Protein AF-A0A920ITR6-F1 (afdb_monomer)

pLDDT: mean 95.61, std 7.09, range [61.84, 98.88]

Nearest PDB structures (foldseek):
  2wnw-assembly1_B  TM=9.287E-01  e=2.812E-11  Salmonella enterica subsp. enterica serovar Typhimurium str. LT2
  6yut-assembly1_AAA  TM=9.428E-01  e=3.411E-10  Homo sapiens
  6q6n-assembly1_B  TM=9.329E-01  e=1.012E-09  Homo sapiens
  2xwe-assembly1_A  TM=9.435E-01  e=1.394E-09  Homo sapiens
  6q1n-assembly1_A  TM=9.165E-01  e=1.689E-09  Homo sapiens

Radius of gyration: 16.53 Å; Cα contacts (8 Å, |Δi|>4): 202; chains: 1; bounding box: 38×33×43 Å

Foldseek 3Di:
DDDDDDDLVRQLCCLQPPDQVVCVVVVNLVDAAEPDQEALPCQLVSLCSNCVDPSNVVRHQAYEYEDPVHQNLVSLLNSCVVPVRHAYAHAEDDDFQADPPPDPVRVVVVVVNVVSNVVRRHDYHDYDDPDDDRPCRGDD

Secondary structure (DSSP, 8-state):
-------HHHHHHHIIIIIHHHHHHTT-TTSPEEEEEEEGGGHHHHHHHHHTSHHHHTTEEEEEEE-TT---HHHHHHHHHH-TTSEEEEEE---SSS--TT-HHHHHHHHHHHHHHHTTTEEEE--S-S---TT-----

Sequence (140 aa):
MDSCLYSAEEERDFVKYFLGPALYNHDLKDKRLIIWDHNRDVMFKRAQTILSDSNAYKYVWGTGFHWYNGDHFDEVKKVHDMFPNKNLIFTEGCQENGPHIGSWDLGERYATSIINDLNRWTRAWLDWNLILDEKVDQIM

Structure (mmCIF, N/CA/C/O backbone):
data_AF-A0A920ITR6-F1
#
_entry.id   AF-A0A920ITR6-F1
#
loop_
_atom_site.group_PDB
_atom_site.id
_atom_site.type_symbol
_atom_site.label_atom_id
_atom_site.label_alt_id
_atom_site.label_comp_id
_atom_site.label_asym_id
_atom_site.label_entity_id
_atom_site.label_seq_id
_atom_site.pdbx_PDB_ins_code
_atom_site.Cartn_x
_atom_site.Cartn_y
_atom_site.Cartn_z
_atom_site.occupancy
_atom_site.B_iso_or_equiv
_atom_site.auth_seq_id
_atom_site.auth_comp_id
_atom_site.auth_asym_id
_atom_site.auth_atom_id
_atom_site.pdbx_PDB_model_num
ATOM 1 N N . MET A 1 1 ? 8.374 18.651 -6.088 1.00 64.06 1 MET A N 1
ATOM 2 C CA . MET A 1 1 ? 7.950 17.301 -5.685 1.00 64.06 1 MET A CA 1
ATOM 3 C C . MET A 1 1 ? 6.844 17.485 -4.673 1.00 64.06 1 MET A C 1
ATOM 5 O O . MET A 1 1 ? 7.068 18.164 -3.675 1.00 64.06 1 MET A O 1
ATOM 9 N N . ASP A 1 2 ? 5.660 16.973 -4.980 1.00 87.62 2 ASP A N 1
ATOM 10 C CA . ASP A 1 2 ? 4.520 17.033 -4.072 1.00 87.62 2 ASP A CA 1
ATOM 11 C C . ASP A 1 2 ? 4.645 15.877 -3.082 1.00 87.62 2 ASP A C 1
ATOM 13 O O . ASP A 1 2 ? 4.732 14.718 -3.474 1.00 87.62 2 ASP A O 1
ATOM 17 N N . SER A 1 3 ? 4.741 16.193 -1.793 1.00 93.75 3 SER A N 1
ATOM 18 C CA . SER A 1 3 ? 4.896 15.197 -0.732 1.00 93.75 3 SER A CA 1
ATOM 19 C C . SER A 1 3 ? 4.313 15.731 0.572 1.00 93.75 3 SER A C 1
ATOM 21 O O . SER A 1 3 ? 4.296 16.945 0.795 1.00 93.75 3 SER A O 1
ATOM 23 N N . CYS A 1 4 ? 3.845 14.835 1.438 1.00 96.62 4 CYS A N 1
ATOM 24 C CA . CYS A 1 4 ? 3.370 15.184 2.772 1.00 96.62 4 CYS A CA 1
ATOM 25 C C . CYS A 1 4 ? 3.830 14.123 3.774 1.00 96.62 4 CYS A C 1
ATOM 27 O O . CYS A 1 4 ? 3.553 12.938 3.600 1.00 96.62 4 CYS A O 1
ATOM 29 N N . LEU A 1 5 ? 4.560 14.543 4.808 1.00 97.25 5 LEU A N 1
ATOM 30 C CA . LEU A 1 5 ? 5.115 13.628 5.798 1.00 97.25 5 LEU A CA 1
ATOM 31 C C . LEU A 1 5 ? 4.092 13.334 6.898 1.00 97.25 5 LEU A C 1
ATOM 33 O O . LEU A 1 5 ? 3.592 14.256 7.535 1.00 97.25 5 LEU A O 1
ATOM 37 N N . TYR A 1 6 ? 3.868 12.046 7.158 1.00 98.25 6 TYR A N 1
ATOM 38 C CA . TYR A 1 6 ? 3.133 11.547 8.319 1.00 98.25 6 TYR A CA 1
ATOM 39 C C . TYR A 1 6 ? 3.973 10.498 9.058 1.00 98.25 6 TYR A C 1
ATOM 41 O O . TYR A 1 6 ? 4.392 9.475 8.493 1.00 98.25 6 TYR A O 1
ATOM 49 N N . SER A 1 7 ? 4.180 10.697 10.358 1.00 98.56 7 SER A N 1
ATOM 50 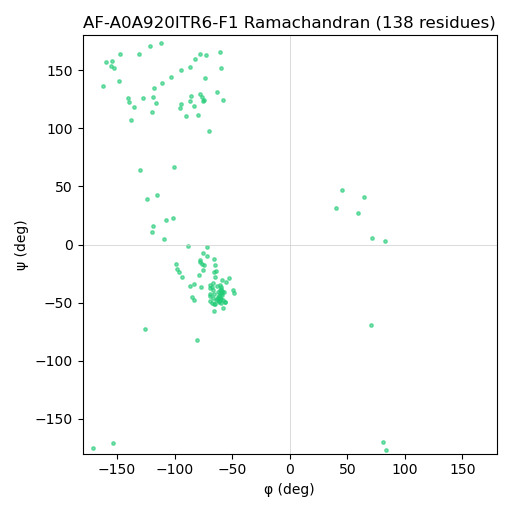C CA . SER A 1 7 ? 4.574 9.611 11.259 1.00 98.56 7 SER A CA 1
ATOM 51 C C . SER A 1 7 ? 3.508 8.508 11.277 1.00 98.56 7 SER A C 1
ATOM 53 O O . SER A 1 7 ? 2.387 8.679 10.791 1.00 98.56 7 SER A O 1
ATOM 55 N N . ALA A 1 8 ? 3.856 7.338 11.814 1.00 98.50 8 ALA A N 1
ATOM 56 C CA . ALA A 1 8 ? 2.919 6.219 11.864 1.00 98.50 8 ALA A CA 1
ATOM 57 C C . ALA A 1 8 ? 1.742 6.520 12.810 1.00 98.50 8 ALA A C 1
ATOM 59 O O . ALA A 1 8 ? 0.609 6.113 12.563 1.00 98.50 8 ALA A O 1
ATOM 60 N N . GLU A 1 9 ? 2.007 7.271 13.878 1.00 98.75 9 GLU A N 1
ATOM 61 C CA . GLU A 1 9 ? 1.023 7.748 14.840 1.00 98.75 9 GLU A CA 1
ATOM 62 C C . GLU A 1 9 ? 0.101 8.805 14.228 1.00 98.75 9 GLU A C 1
ATOM 64 O O . GLU A 1 9 ? -1.109 8.720 14.421 1.00 98.75 9 GLU A O 1
ATOM 69 N N . GLU A 1 10 ? 0.636 9.750 13.449 1.00 98.88 10 GLU A N 1
ATOM 70 C CA . GLU A 1 10 ? -0.180 10.753 12.751 1.00 98.88 10 GLU A CA 1
ATOM 71 C C . GLU A 1 10 ? -1.078 10.113 11.688 1.00 98.88 10 GLU A C 1
ATOM 73 O O . GLU A 1 10 ? -2.255 10.454 11.609 1.00 98.88 10 GLU A O 1
ATOM 78 N N . GLU A 1 11 ? -0.570 9.155 10.905 1.00 98.81 11 GLU A N 1
ATOM 79 C CA . GLU A 1 11 ? -1.381 8.407 9.934 1.00 98.81 11 GLU A CA 1
ATOM 80 C C . GLU A 1 11 ? -2.498 7.619 10.640 1.00 98.81 11 GLU A C 1
ATOM 82 O O . GLU A 1 11 ? -3.668 7.697 10.250 1.00 98.81 11 GLU A O 1
ATOM 87 N N . ARG A 1 12 ? -2.171 6.917 11.736 1.00 98.88 12 ARG A N 1
ATOM 88 C CA . ARG A 1 12 ? -3.156 6.218 12.577 1.00 98.88 12 ARG A CA 1
ATOM 89 C C . ARG A 1 12 ? -4.229 7.176 13.083 1.00 98.88 12 ARG A C 1
ATOM 91 O O . ARG A 1 12 ? -5.417 6.864 12.988 1.00 98.88 12 ARG A O 1
ATOM 98 N N . ASP A 1 13 ? -3.825 8.310 13.646 1.00 98.88 13 ASP A N 1
ATOM 99 C CA . ASP A 1 13 ? -4.733 9.278 14.259 1.00 98.88 13 ASP A CA 1
ATOM 100 C C . ASP A 1 13 ? -5.590 9.980 13.202 1.00 98.88 13 ASP A C 1
ATOM 102 O O . ASP A 1 13 ? -6.784 10.194 13.424 1.00 98.88 13 ASP A O 1
ATOM 106 N N . PHE A 1 14 ? -5.040 10.225 12.012 1.00 98.88 14 PHE A N 1
ATOM 107 C CA . PHE A 1 14 ? -5.797 10.716 10.869 1.00 98.88 14 PHE A CA 1
ATOM 108 C C . PHE A 1 14 ? -6.889 9.729 10.439 1.00 98.88 14 PHE A C 1
ATOM 110 O O . PHE A 1 14 ? -8.058 10.109 10.317 1.00 98.88 14 PHE A O 1
ATOM 117 N N . VAL A 1 15 ? -6.552 8.444 10.289 1.00 98.75 15 VAL A N 1
ATOM 118 C CA . VAL A 1 15 ? -7.527 7.385 9.972 1.00 98.75 15 VAL A CA 1
ATOM 119 C C . VAL A 1 15 ? -8.589 7.270 11.068 1.00 98.75 15 VAL A C 1
ATOM 121 O O . VAL A 1 15 ? -9.782 7.194 10.773 1.00 98.75 15 VAL A O 1
ATOM 124 N N . LYS A 1 16 ? -8.168 7.269 12.333 1.00 98.62 16 LYS A N 1
ATOM 125 C CA . LYS A 1 16 ? -9.021 7.059 13.507 1.00 98.62 16 LYS A CA 1
ATOM 126 C C . LYS A 1 16 ? -10.013 8.192 13.745 1.00 98.62 16 LYS A C 1
ATOM 128 O O . LYS A 1 16 ? -11.191 7.919 13.981 1.00 98.62 16 LYS A O 1
ATOM 133 N N . TYR A 1 17 ? -9.536 9.435 13.749 1.00 98.81 17 TYR A N 1
ATOM 134 C CA . TYR A 1 17 ? -10.316 10.591 14.192 1.00 98.81 17 TYR A CA 1
ATOM 135 C C . TYR A 1 17 ? -10.954 11.371 13.042 1.00 98.81 17 TYR A C 1
ATOM 137 O O . TYR A 1 17 ? -11.935 12.071 13.283 1.00 98.81 17 TYR A O 1
ATOM 145 N N . PHE A 1 18 ? -10.447 11.237 11.812 1.00 98.62 18 PHE A N 1
ATOM 146 C CA . PHE A 1 18 ? -10.866 12.087 10.696 1.00 98.62 18 PHE A CA 1
ATOM 147 C C . PHE A 1 18 ? -11.353 11.280 9.491 1.00 98.62 18 PHE A C 1
ATOM 149 O O . PHE A 1 18 ? -12.558 11.227 9.246 1.00 98.62 18 PHE A O 1
ATOM 156 N N . LEU A 1 19 ? -10.454 10.624 8.750 1.00 98.56 19 LEU A N 1
ATOM 157 C CA . LEU A 1 19 ? -10.793 10.021 7.458 1.00 98.56 19 LEU A CA 1
ATOM 158 C C . LEU A 1 19 ? -11.772 8.847 7.593 1.00 98.56 19 LEU A C 1
ATOM 160 O O . LEU A 1 19 ? -12.766 8.790 6.873 1.00 98.56 19 LEU A O 1
ATOM 164 N N . GLY A 1 20 ? -11.533 7.932 8.534 1.00 98.38 20 GLY A N 1
ATOM 165 C CA . GLY A 1 20 ? -12.415 6.791 8.780 1.00 98.38 20 GLY A CA 1
ATOM 166 C C . GLY A 1 20 ? -13.850 7.207 9.132 1.00 98.38 20 GLY A C 1
ATOM 167 O O . GLY A 1 20 ? -14.782 6.792 8.436 1.00 98.38 20 GLY A O 1
ATOM 168 N N . PRO A 1 21 ? -14.055 8.065 10.153 1.00 98.38 21 PRO A N 1
ATOM 169 C CA . PRO A 1 21 ? -15.367 8.627 10.463 1.00 98.38 21 PRO A CA 1
ATOM 170 C C . PRO A 1 21 ? -15.999 9.390 9.296 1.00 98.38 21 PRO A C 1
ATOM 172 O O . PRO A 1 21 ? -17.192 9.226 9.055 1.00 98.38 21 PRO A O 1
ATOM 175 N N . ALA A 1 22 ? -15.227 10.185 8.547 1.00 98.44 22 ALA A N 1
ATOM 176 C CA . ALA A 1 22 ? -15.745 10.924 7.397 1.00 98.44 22 ALA A CA 1
ATOM 177 C C . ALA A 1 22 ? -16.300 9.979 6.320 1.00 98.44 22 ALA A C 1
ATOM 179 O O . ALA A 1 22 ? -17.435 10.155 5.884 1.00 98.44 22 ALA A O 1
ATOM 180 N N . LEU A 1 23 ? -15.565 8.925 5.950 1.00 98.31 23 LEU A N 1
ATOM 181 C CA . L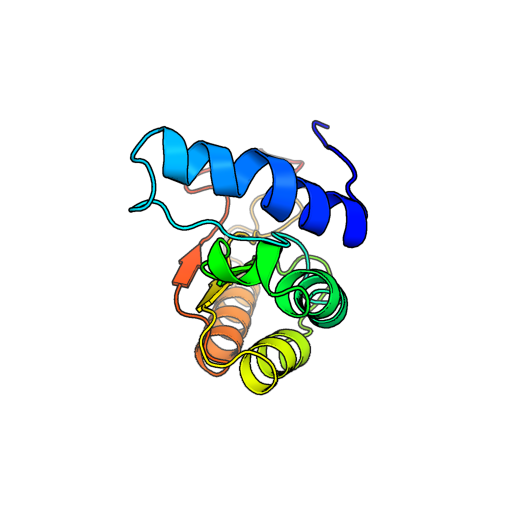EU A 1 23 ? -16.052 7.929 4.988 1.00 98.31 23 LEU A CA 1
ATOM 182 C C . LEU A 1 23 ? -17.349 7.258 5.463 1.00 98.31 23 LEU A C 1
ATOM 184 O O . LEU A 1 23 ? -18.258 7.038 4.666 1.00 98.31 23 LEU A O 1
ATOM 188 N N . TYR A 1 24 ? -17.460 6.958 6.759 1.00 96.38 24 TYR A N 1
ATOM 189 C CA . TYR A 1 24 ? -18.667 6.360 7.333 1.00 96.38 24 TYR A CA 1
ATOM 190 C C . TYR A 1 24 ? -19.858 7.324 7.351 1.00 96.38 24 TYR A C 1
ATOM 192 O O . TYR A 1 24 ? -20.962 6.927 6.988 1.00 96.38 24 TYR A O 1
ATOM 200 N N . ASN A 1 25 ? -19.637 8.576 7.752 1.00 97.81 25 ASN A N 1
ATOM 201 C CA . ASN A 1 25 ? -20.687 9.585 7.904 1.00 97.81 25 ASN A CA 1
ATOM 202 C C . ASN A 1 25 ? -21.201 10.130 6.564 1.00 97.81 25 ASN A C 1
ATOM 204 O O . ASN A 1 25 ? -22.274 10.725 6.526 1.00 97.81 25 ASN A O 1
ATOM 208 N N . HIS A 1 26 ? -20.447 9.933 5.482 1.00 97.88 26 HIS A N 1
ATOM 209 C CA . HIS A 1 26 ? -20.803 10.361 4.129 1.00 97.88 26 HIS A CA 1
ATOM 210 C C . HIS A 1 26 ? -21.193 9.194 3.204 1.00 97.88 26 HIS A C 1
ATOM 212 O O . HIS A 1 26 ? -21.127 9.337 1.988 1.00 97.88 26 HIS A O 1
ATOM 218 N N . ASP A 1 27 ? -21.589 8.041 3.760 1.00 96.94 27 ASP A N 1
ATOM 219 C CA . ASP A 1 27 ? -22.043 6.856 3.009 1.00 96.94 27 ASP A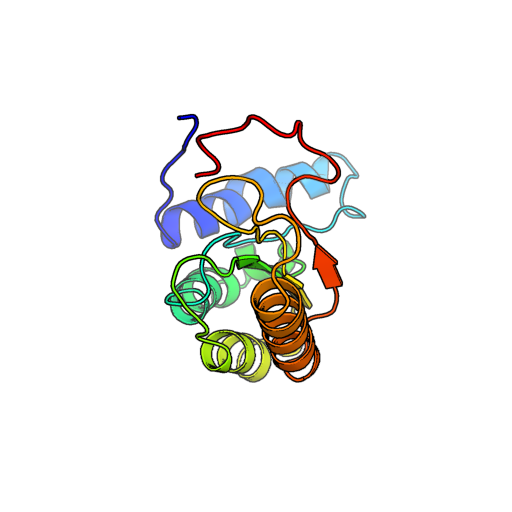 CA 1
ATOM 220 C C . ASP A 1 27 ? -21.012 6.270 2.015 1.00 96.94 27 ASP A C 1
ATOM 222 O O . ASP A 1 27 ? -21.367 5.578 1.064 1.00 96.94 27 ASP A O 1
ATOM 226 N N . LEU A 1 28 ? -19.713 6.462 2.274 1.00 97.94 28 LEU A N 1
ATOM 227 C CA . LEU A 1 28 ? -18.590 5.965 1.457 1.00 97.94 28 LEU A CA 1
ATOM 228 C C . LEU A 1 28 ? -17.927 4.707 2.045 1.00 97.94 28 LEU A C 1
ATOM 230 O O . LEU A 1 28 ? -16.770 4.397 1.759 1.00 97.94 28 LEU A O 1
ATOM 234 N N . LYS A 1 29 ? -18.649 3.957 2.883 1.00 94.25 29 LYS A N 1
ATOM 235 C CA . LYS A 1 29 ? -18.155 2.726 3.534 1.00 94.25 29 LYS A CA 1
ATOM 236 C C . LYS A 1 29 ? -17.865 1.569 2.565 1.00 94.25 29 LYS A C 1
ATOM 238 O O . LYS A 1 29 ? -17.268 0.571 2.965 1.00 94.25 29 LYS A O 1
ATOM 243 N N . ASP A 1 30 ? -18.315 1.669 1.315 1.00 96.81 30 ASP A N 1
ATOM 244 C CA . ASP A 1 30 ? -17.990 0.728 0.240 1.00 96.81 30 ASP A CA 1
ATOM 245 C C . ASP A 1 30 ? -16.561 0.928 -0.293 1.00 96.81 30 ASP A C 1
ATOM 247 O O . ASP A 1 30 ? -15.974 -0.002 -0.856 1.00 96.81 30 ASP A O 1
ATOM 251 N N . LYS A 1 31 ? -15.974 2.115 -0.089 1.00 97.69 31 LYS A N 1
ATOM 252 C CA . LYS A 1 31 ? -14.600 2.420 -0.493 1.00 97.69 31 LYS A CA 1
ATOM 253 C C . LYS A 1 31 ? -13.600 1.724 0.421 1.00 97.69 31 LYS A C 1
ATOM 255 O O . LYS A 1 31 ? -13.803 1.573 1.625 1.00 97.69 31 LYS A O 1
ATOM 260 N N . ARG A 1 32 ? -12.499 1.264 -0.170 1.00 97.88 32 ARG A N 1
ATOM 261 C CA . ARG A 1 32 ? -11.429 0.575 0.553 1.00 97.88 32 ARG A CA 1
ATOM 262 C C . ARG A 1 32 ? -10.346 1.575 0.925 1.00 97.88 32 ARG A C 1
ATOM 264 O O . ARG A 1 32 ? -9.729 2.158 0.045 1.00 97.88 32 ARG A O 1
ATOM 271 N N . LEU A 1 33 ? -10.131 1.754 2.226 1.00 98.50 33 LEU A N 1
ATOM 272 C CA . LEU A 1 33 ? -9.055 2.589 2.748 1.00 98.50 33 LEU A CA 1
ATOM 273 C C . LEU A 1 33 ? -7.775 1.759 2.872 1.00 98.50 33 LEU A C 1
ATOM 275 O O . LEU A 1 33 ? -7.765 0.725 3.546 1.00 98.50 33 LEU A O 1
ATOM 279 N N . ILE A 1 34 ? -6.717 2.219 2.215 1.00 98.62 34 ILE A N 1
ATOM 280 C CA . ILE A 1 34 ? -5.387 1.614 2.228 1.00 98.62 34 ILE A CA 1
ATOM 281 C C . ILE A 1 34 ? -4.446 2.561 2.983 1.00 98.62 34 ILE A C 1
ATOM 283 O O . ILE A 1 34 ? -4.560 3.773 2.836 1.00 98.62 34 ILE A O 1
ATOM 287 N N . ILE A 1 35 ? -3.573 2.001 3.819 1.00 98.75 35 ILE A N 1
ATOM 288 C CA . ILE A 1 35 ? -2.544 2.732 4.582 1.00 98.75 35 ILE A CA 1
ATOM 289 C C . ILE A 1 35 ? -1.140 2.391 4.072 1.00 98.75 35 ILE A C 1
ATOM 291 O O . ILE A 1 35 ? -0.975 1.429 3.314 1.00 98.75 35 ILE A O 1
ATOM 295 N N . TRP A 1 36 ? -0.141 3.097 4.598 1.00 98.50 36 TRP A N 1
ATOM 296 C CA . TRP A 1 36 ? 1.286 3.020 4.295 1.00 98.50 36 TRP A CA 1
ATOM 297 C C . TRP A 1 36 ? 1.662 3.567 2.922 1.00 98.50 36 TRP A C 1
ATOM 299 O O . TRP A 1 36 ? 2.302 4.610 2.867 1.00 98.50 36 TRP A O 1
ATOM 309 N N . ASP A 1 37 ? 1.262 2.866 1.858 1.00 98.38 37 ASP A N 1
ATOM 310 C CA . ASP A 1 37 ? 1.475 3.255 0.457 1.00 98.38 37 ASP A CA 1
ATOM 311 C C . ASP A 1 37 ? 2.906 3.740 0.169 1.00 98.38 37 ASP A C 1
ATOM 313 O O . ASP A 1 37 ? 3.130 4.809 -0.393 1.00 98.38 37 ASP A O 1
ATOM 317 N N . HIS A 1 38 ? 3.888 2.971 0.650 1.00 98.25 38 HIS A N 1
ATOM 318 C CA . HIS A 1 38 ? 5.304 3.268 0.461 1.00 98.25 38 HIS A CA 1
ATOM 319 C C . HIS A 1 38 ? 6.164 1.990 0.507 1.00 98.25 38 HIS A C 1
ATOM 321 O O . HIS A 1 38 ? 5.651 0.871 0.485 1.00 98.25 38 HIS A O 1
ATOM 327 N N . ASN A 1 39 ? 7.490 2.117 0.536 1.00 98.12 39 ASN A N 1
ATOM 328 C CA . ASN A 1 39 ? 8.410 0.993 0.345 1.00 98.12 39 ASN A CA 1
ATOM 329 C C . ASN A 1 39 ? 8.249 -0.143 1.375 1.00 98.12 39 ASN A C 1
ATOM 331 O O . ASN A 1 39 ? 7.828 0.048 2.516 1.00 98.12 39 ASN A O 1
ATOM 335 N N . ARG A 1 40 ? 8.581 -1.371 0.964 1.00 98.06 40 ARG A N 1
ATOM 336 C CA . ARG A 1 40 ? 8.452 -2.572 1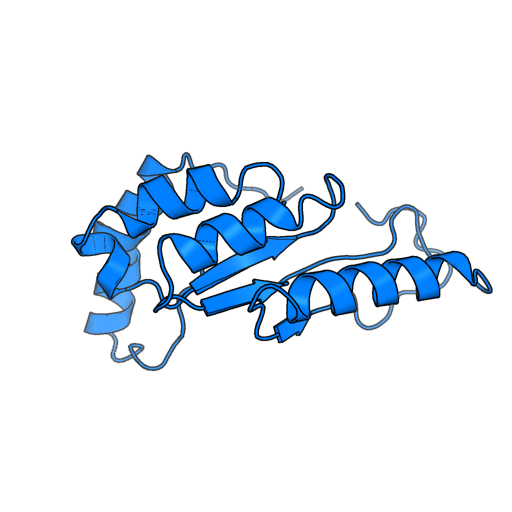.812 1.00 98.06 40 ARG A CA 1
ATOM 337 C C . ARG A 1 40 ? 9.371 -2.576 3.040 1.00 98.06 40 ARG A C 1
ATOM 339 O O . ARG A 1 40 ? 9.020 -3.178 4.047 1.00 98.06 40 ARG A O 1
ATOM 346 N N . ASP A 1 41 ? 10.517 -1.910 2.979 1.00 97.50 41 ASP A N 1
ATOM 347 C CA . ASP A 1 41 ? 11.591 -1.925 3.985 1.00 97.50 41 ASP A CA 1
ATOM 348 C C . ASP A 1 41 ? 11.129 -1.680 5.432 1.00 97.50 41 ASP A C 1
ATOM 350 O O . ASP A 1 41 ? 11.613 -2.337 6.355 1.00 97.50 41 ASP A O 1
ATOM 354 N N . VAL A 1 42 ? 10.169 -0.774 5.641 1.00 97.38 42 VAL A N 1
ATOM 355 C CA . VAL A 1 42 ? 9.610 -0.475 6.973 1.00 97.38 42 VAL A CA 1
ATOM 356 C C . VAL A 1 42 ? 8.105 -0.738 7.079 1.00 97.38 42 VAL A C 1
ATOM 358 O O . VAL A 1 42 ? 7.487 -0.390 8.095 1.00 97.38 42 VAL A O 1
ATOM 361 N N . MET A 1 43 ? 7.504 -1.391 6.076 1.00 98.31 43 MET A N 1
ATOM 362 C CA . MET A 1 43 ? 6.049 -1.561 5.989 1.00 98.31 43 MET A CA 1
ATOM 363 C C . MET A 1 43 ? 5.466 -2.305 7.191 1.00 98.31 43 MET A C 1
ATOM 365 O O . MET A 1 43 ? 4.389 -1.947 7.664 1.00 98.31 43 MET A O 1
ATOM 369 N N . PHE A 1 44 ? 6.176 -3.302 7.733 1.00 98.69 44 PHE A N 1
ATOM 370 C CA . PHE A 1 44 ? 5.685 -4.058 8.883 1.00 98.69 44 PHE A CA 1
ATOM 371 C C . PHE A 1 44 ? 5.536 -3.173 10.115 1.00 98.69 44 PHE A C 1
ATOM 373 O O . PHE A 1 44 ? 4.483 -3.171 10.750 1.00 98.69 44 PHE A O 1
ATOM 380 N N . LYS A 1 45 ? 6.559 -2.367 10.422 1.00 98.56 45 LYS A N 1
ATOM 381 C CA . LYS A 1 45 ? 6.528 -1.439 11.558 1.00 98.56 45 LYS A CA 1
ATOM 382 C C . LYS A 1 45 ? 5.393 -0.423 11.405 1.00 98.56 45 LYS A C 1
ATOM 384 O O . LYS A 1 45 ? 4.685 -0.142 12.367 1.00 98.56 45 LYS A O 1
ATOM 389 N N . ARG A 1 46 ? 5.192 0.095 10.192 1.00 98.56 46 ARG A N 1
ATOM 390 C CA . ARG A 1 46 ? 4.139 1.073 9.875 1.00 98.56 46 ARG A CA 1
ATOM 391 C C . ARG A 1 46 ? 2.747 0.471 10.027 1.00 98.56 46 ARG A C 1
ATOM 393 O O . ARG A 1 46 ? 1.923 1.009 10.765 1.00 98.56 46 ARG A O 1
ATOM 400 N N . ALA A 1 47 ? 2.517 -0.685 9.408 1.00 98.75 47 ALA A N 1
ATOM 401 C CA . ALA A 1 47 ? 1.267 -1.422 9.525 1.00 98.75 47 ALA A CA 1
ATOM 402 C C . ALA A 1 47 ? 0.978 -1.796 10.984 1.00 98.75 47 ALA A C 1
ATOM 404 O O . ALA A 1 47 ? -0.144 -1.607 11.446 1.00 98.75 47 ALA A O 1
ATOM 405 N N . GLN A 1 48 ? 1.984 -2.250 11.737 1.00 98.81 48 GLN A N 1
ATOM 406 C CA . GLN A 1 48 ? 1.841 -2.604 13.147 1.00 98.81 48 GLN A CA 1
ATOM 407 C C . GLN A 1 48 ? 1.340 -1.430 13.996 1.00 98.81 48 GLN A C 1
ATOM 409 O O . GLN A 1 48 ? 0.391 -1.621 14.758 1.00 98.81 48 GLN A O 1
ATOM 414 N N . THR A 1 49 ? 1.911 -0.228 13.860 1.00 98.81 49 THR A N 1
ATOM 415 C CA . THR A 1 49 ? 1.474 0.950 14.633 1.00 98.81 49 THR A CA 1
ATOM 416 C C . THR A 1 49 ? 0.002 1.289 14.393 1.00 98.81 49 THR A C 1
ATOM 418 O O . THR A 1 49 ? -0.723 1.610 15.337 1.00 98.81 49 THR A O 1
ATOM 421 N N . ILE A 1 50 ? -0.459 1.202 13.144 1.00 98.81 50 ILE A N 1
ATOM 422 C CA . ILE A 1 50 ? -1.813 1.621 12.764 1.00 98.81 50 ILE A CA 1
ATOM 423 C C . ILE A 1 50 ? -2.833 0.513 13.051 1.00 98.81 50 ILE A C 1
ATOM 425 O O . ILE A 1 50 ? -3.875 0.761 13.658 1.00 98.81 50 ILE A O 1
ATOM 429 N N . LEU A 1 51 ? -2.535 -0.723 12.648 1.00 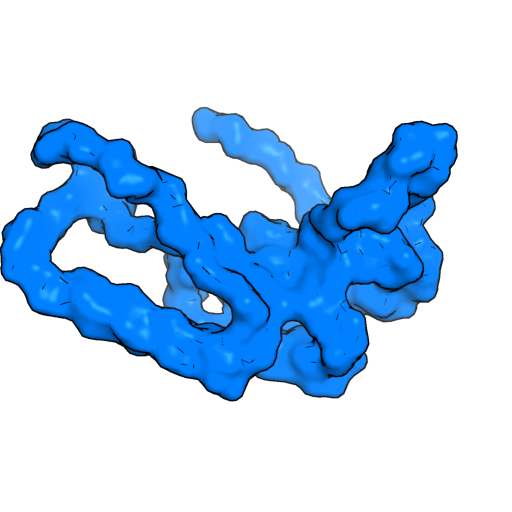98.81 51 LEU A N 1
ATOM 430 C CA . LEU A 1 51 ? -3.451 -1.862 12.748 1.00 98.81 51 LEU A CA 1
ATOM 431 C C . LEU A 1 51 ? -3.571 -2.417 14.174 1.00 98.81 51 LEU A C 1
ATOM 433 O O . LEU A 1 51 ? -4.544 -3.109 14.466 1.00 98.81 51 LEU A O 1
ATOM 437 N N . SER A 1 52 ? -2.645 -2.092 15.080 1.00 98.75 52 SER A N 1
ATOM 438 C CA . SER A 1 52 ? -2.779 -2.463 16.497 1.00 98.75 52 SER A CA 1
ATOM 439 C C . SER A 1 52 ? -3.758 -1.567 17.274 1.00 98.75 52 SER A C 1
ATOM 441 O O . SER A 1 52 ? -4.194 -1.954 18.357 1.00 98.75 52 SER A O 1
ATOM 443 N N . ASP A 1 53 ? -4.161 -0.399 16.749 1.00 98.75 53 ASP A N 1
ATOM 444 C CA . ASP A 1 53 ? -5.237 0.411 17.343 1.00 98.75 53 ASP A CA 1
ATOM 445 C C . ASP A 1 53 ? -6.589 0.014 16.743 1.00 98.75 53 ASP A C 1
ATOM 447 O O . ASP A 1 53 ? -6.901 0.325 15.593 1.00 98.75 53 ASP A O 1
ATOM 451 N N . SER A 1 54 ? -7.434 -0.625 17.555 1.00 98.38 54 SER A N 1
ATOM 452 C CA . SER A 1 54 ? -8.781 -1.064 17.156 1.00 98.38 54 SER A CA 1
ATOM 453 C C . SER A 1 54 ? -9.660 0.039 16.537 1.00 98.38 54 SER A C 1
ATOM 455 O O . SER A 1 54 ? -10.512 -0.250 15.690 1.00 98.38 54 SER A O 1
ATOM 457 N N . ASN A 1 55 ? -9.451 1.308 16.904 1.00 98.44 55 ASN 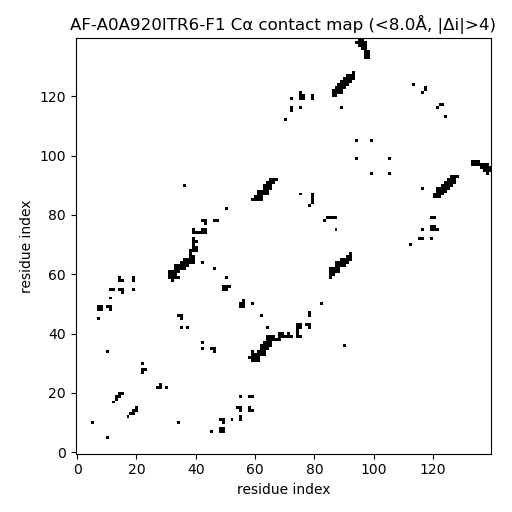A N 1
ATOM 458 C CA . ASN A 1 55 ? -10.224 2.434 16.386 1.00 98.44 55 ASN A CA 1
ATOM 459 C C . ASN A 1 55 ? -9.780 2.879 14.991 1.00 98.44 55 ASN A C 1
ATOM 461 O O . ASN A 1 55 ? -10.607 3.424 14.265 1.00 98.44 55 ASN A O 1
ATOM 465 N N . ALA A 1 56 ? -8.522 2.639 14.615 1.00 98.75 56 ALA A N 1
ATOM 466 C CA . ALA A 1 56 ? -8.057 2.790 13.239 1.00 98.75 56 ALA A CA 1
ATOM 467 C C . ALA A 1 56 ? -8.340 1.509 12.437 1.00 98.75 56 ALA A C 1
ATOM 469 O O . ALA A 1 56 ? -8.904 1.564 11.344 1.00 98.75 56 ALA A O 1
ATOM 470 N N . TYR A 1 57 ? -8.046 0.341 13.021 1.00 98.75 57 TYR A N 1
ATOM 471 C CA . TYR A 1 57 ? -8.175 -0.981 12.404 1.00 98.75 57 TYR A CA 1
ATOM 472 C C . TYR A 1 57 ? -9.525 -1.209 11.723 1.00 98.75 57 TYR A C 1
ATOM 474 O O . TYR A 1 57 ? -9.577 -1.772 10.631 1.00 98.75 57 TYR A O 1
ATOM 482 N N . LYS A 1 58 ? -10.632 -0.788 12.342 1.00 98.12 58 LYS A N 1
ATOM 483 C CA . LYS A 1 58 ? -11.986 -0.981 11.792 1.00 98.12 58 LYS A CA 1
ATOM 484 C C . LYS A 1 58 ? -12.241 -0.243 10.470 1.00 98.12 58 LYS A C 1
ATOM 486 O O . LYS A 1 58 ? -13.125 -0.649 9.721 1.00 98.12 58 LYS A O 1
ATOM 491 N N . TYR A 1 59 ? -11.479 0.812 10.182 1.00 98.56 59 TYR A N 1
ATOM 492 C CA . TYR A 1 59 ? -11.603 1.600 8.955 1.00 98.56 59 TYR A CA 1
ATOM 493 C C . TYR A 1 59 ? -10.658 1.128 7.849 1.00 98.56 59 TYR A C 1
ATOM 495 O O . TYR A 1 59 ? -10.978 1.263 6.672 1.00 98.56 59 TYR A O 1
ATOM 503 N N . VAL A 1 60 ? -9.515 0.547 8.213 1.00 98.75 60 VAL A N 1
ATOM 504 C CA . VAL A 1 60 ? -8.498 0.111 7.251 1.00 98.75 60 VAL A CA 1
ATOM 505 C C . VAL A 1 60 ? -8.928 -1.179 6.556 1.00 98.75 60 VAL A C 1
ATOM 507 O O . VAL A 1 60 ? -9.222 -2.183 7.206 1.00 98.75 60 VAL A O 1
ATOM 510 N N . TRP A 1 61 ? -8.923 -1.192 5.227 1.00 98.69 61 TRP A N 1
ATOM 511 C CA . TRP A 1 61 ? -9.143 -2.401 4.432 1.00 98.69 61 TRP A CA 1
ATOM 512 C C . TRP A 1 61 ? -7.850 -3.192 4.197 1.00 98.69 61 TRP A C 1
ATOM 514 O O . TRP A 1 61 ? -7.874 -4.428 4.197 1.00 98.69 61 TRP A O 1
ATOM 524 N N . GLY A 1 62 ? -6.725 -2.498 4.027 1.00 98.56 62 GLY A N 1
ATOM 525 C CA . GLY A 1 62 ? -5.437 -3.123 3.752 1.00 98.56 62 GLY A CA 1
ATOM 526 C C . GLY A 1 62 ? -4.254 -2.164 3.812 1.00 98.56 62 GLY A C 1
ATOM 527 O O . GLY A 1 62 ? -4.407 -0.992 4.150 1.00 98.56 62 GLY A O 1
ATOM 528 N N . THR A 1 63 ? -3.084 -2.685 3.469 1.00 98.88 63 THR A N 1
ATOM 529 C CA . THR A 1 63 ? -1.807 -1.967 3.430 1.00 98.88 63 THR A CA 1
ATOM 530 C C . THR A 1 63 ? -1.263 -1.996 2.003 1.00 98.88 63 THR A C 1
ATOM 532 O O . THR A 1 63 ? -1.190 -3.065 1.391 1.00 98.88 63 THR A O 1
ATOM 535 N N . GLY A 1 64 ? -0.937 -0.815 1.481 1.00 98.75 64 GLY A N 1
ATOM 536 C CA . GLY A 1 64 ? -0.340 -0.599 0.165 1.00 98.75 64 GLY A CA 1
ATOM 537 C C . GLY A 1 64 ? 1.175 -0.525 0.281 1.00 98.75 64 GLY A C 1
ATOM 538 O O . GLY A 1 64 ? 1.669 -0.127 1.337 1.00 98.75 64 GLY A O 1
ATOM 539 N N . PHE A 1 65 ? 1.910 -0.935 -0.749 1.00 98.81 65 PHE A N 1
ATOM 540 C CA . PHE A 1 65 ? 3.371 -0.882 -0.722 1.00 98.81 65 PHE A CA 1
ATOM 541 C C . PHE A 1 65 ? 4.015 -0.796 -2.112 1.00 98.81 65 PHE A C 1
ATOM 543 O O . PHE A 1 65 ? 3.417 -1.207 -3.108 1.00 98.81 65 PHE A O 1
ATOM 550 N N . HIS A 1 66 ? 5.257 -0.296 -2.136 1.00 98.50 66 HIS A N 1
ATOM 551 C CA . HIS A 1 66 ? 6.085 -0.050 -3.330 1.00 98.50 66 HIS A CA 1
ATOM 552 C C . HIS A 1 66 ? 7.416 -0.824 -3.291 1.00 98.50 66 HIS A C 1
ATOM 554 O O . HIS A 1 66 ? 7.777 -1.387 -2.253 1.00 98.50 66 HIS A O 1
ATOM 560 N N . TRP A 1 67 ? 8.182 -0.836 -4.395 1.00 96.50 67 TRP A N 1
ATOM 561 C CA . TRP A 1 67 ? 9.434 -1.616 -4.519 1.00 96.50 67 TRP A CA 1
ATOM 562 C C . TRP A 1 67 ? 10.761 -0.841 -4.538 1.00 96.50 67 TRP A C 1
ATOM 564 O O . TRP A 1 67 ? 11.815 -1.440 -4.744 1.00 96.50 67 TRP A O 1
ATOM 574 N N . TYR A 1 68 ? 10.749 0.476 -4.353 1.00 95.44 68 TYR A N 1
ATOM 575 C CA . TYR A 1 68 ? 11.895 1.328 -4.698 1.00 95.44 68 TYR A CA 1
ATOM 576 C C . TYR A 1 68 ? 13.074 1.253 -3.724 1.00 95.44 68 TYR A C 1
ATOM 578 O O . TYR A 1 68 ? 14.135 1.806 -3.997 1.00 95.44 68 TYR A O 1
ATOM 586 N N . ASN A 1 69 ? 12.912 0.561 -2.595 1.00 93.88 69 ASN A N 1
ATOM 587 C CA . ASN A 1 69 ? 13.987 0.330 -1.634 1.00 93.88 69 ASN A CA 1
ATOM 588 C C . ASN A 1 69 ? 14.344 -1.157 -1.524 1.00 93.88 69 ASN A C 1
ATOM 590 O O . ASN A 1 69 ? 14.510 -1.659 -0.426 1.00 93.88 69 ASN A O 1
ATOM 594 N N . GLY A 1 70 ? 14.415 -1.875 -2.648 1.00 90.94 70 GLY A N 1
ATOM 595 C CA . GLY A 1 70 ? 14.789 -3.291 -2.688 1.00 90.94 70 GLY A CA 1
ATOM 596 C C . GLY A 1 70 ? 13.640 -4.266 -2.408 1.00 90.94 70 GLY A C 1
ATOM 597 O O . GLY A 1 70 ? 12.480 -3.890 -2.227 1.00 90.94 70 GLY A O 1
ATOM 598 N N . ASP A 1 71 ? 13.983 -5.554 -2.385 1.00 95.12 71 ASP A N 1
ATOM 599 C CA . ASP A 1 71 ? 13.008 -6.646 -2.424 1.00 95.12 71 ASP A CA 1
ATOM 600 C C . ASP A 1 71 ? 12.115 -6.714 -1.182 1.00 95.12 71 ASP A C 1
ATOM 602 O O . ASP A 1 71 ? 10.897 -6.679 -1.309 1.00 95.12 71 ASP A O 1
ATOM 606 N N . HIS A 1 72 ? 12.704 -6.831 0.016 1.00 97.62 72 HIS A N 1
ATOM 607 C CA . HIS A 1 72 ? 12.021 -6.863 1.325 1.00 97.62 72 HIS A CA 1
ATOM 608 C C . HIS A 1 72 ? 10.713 -7.676 1.383 1.00 97.62 72 HIS A C 1
ATOM 610 O O . HIS A 1 72 ? 9.809 -7.370 2.163 1.00 97.62 72 HIS A O 1
ATOM 616 N N . PHE A 1 73 ? 10.603 -8.745 0.590 1.00 98.38 73 PHE A N 1
ATOM 617 C CA . PHE A 1 73 ? 9.363 -9.509 0.470 1.00 98.38 73 PHE A CA 1
ATOM 618 C C . PHE A 1 73 ? 8.900 -10.086 1.814 1.00 98.38 73 PHE A C 1
ATOM 620 O O . PHE A 1 73 ? 7.706 -10.209 2.069 1.00 98.38 73 PHE A O 1
ATOM 627 N N . ASP A 1 74 ? 9.824 -10.400 2.720 1.00 98.38 74 ASP A N 1
ATOM 628 C CA . ASP A 1 74 ? 9.483 -10.932 4.039 1.00 98.38 74 ASP A CA 1
ATOM 629 C C . ASP A 1 74 ? 8.735 -9.927 4.929 1.00 98.38 74 ASP A C 1
ATOM 631 O O . ASP A 1 74 ? 7.965 -10.347 5.793 1.00 98.38 74 ASP A O 1
ATOM 635 N N . GLU A 1 75 ? 8.867 -8.616 4.699 1.00 98.62 75 GLU A N 1
ATOM 636 C CA . GLU A 1 75 ? 8.070 -7.606 5.409 1.00 98.62 75 GLU A CA 1
ATOM 637 C C . GLU A 1 75 ? 6.586 -7.686 5.020 1.00 98.62 75 GLU A C 1
ATOM 639 O O . GLU A 1 75 ? 5.713 -7.594 5.885 1.00 98.62 75 GLU A O 1
ATOM 644 N N . VAL A 1 76 ? 6.296 -7.987 3.748 1.00 98.69 76 VAL A N 1
ATOM 645 C CA . VAL A 1 76 ? 4.935 -8.253 3.245 1.00 98.69 76 VAL A CA 1
ATOM 646 C C . VAL A 1 76 ? 4.333 -9.444 3.993 1.00 98.69 76 VAL A C 1
ATOM 648 O O . VAL A 1 76 ? 3.223 -9.370 4.529 1.00 98.69 76 VAL A O 1
ATOM 651 N N . LYS A 1 77 ? 5.109 -10.530 4.120 1.00 98.69 77 LYS A N 1
ATOM 652 C CA . LYS A 1 77 ? 4.693 -11.726 4.861 1.00 98.69 77 LYS A CA 1
ATOM 653 C C . LYS A 1 77 ? 4.439 -11.431 6.342 1.00 98.69 77 LYS A C 1
ATOM 655 O O . LYS A 1 77 ? 3.419 -11.873 6.865 1.00 98.69 77 LYS A O 1
ATOM 660 N N . LYS A 1 78 ? 5.309 -10.669 7.014 1.00 98.88 78 LYS A N 1
ATOM 661 C CA . LYS A 1 78 ? 5.131 -10.304 8.432 1.00 98.88 78 LYS A CA 1
ATOM 662 C C . LYS A 1 78 ? 3.829 -9.536 8.676 1.00 98.88 78 LYS A C 1
ATOM 664 O O . LYS A 1 78 ? 3.170 -9.778 9.687 1.00 98.88 78 LYS A O 1
ATOM 669 N N . VAL A 1 79 ? 3.431 -8.644 7.759 1.00 98.81 79 VAL A N 1
ATOM 670 C CA . VAL A 1 79 ? 2.141 -7.937 7.865 1.00 98.81 79 VAL A CA 1
ATOM 671 C C . VAL A 1 79 ? 0.976 -8.917 7.788 1.00 98.81 79 VAL A C 1
ATOM 673 O O . VAL A 1 79 ? 0.088 -8.851 8.638 1.00 98.81 79 VAL A O 1
ATOM 676 N N . HIS A 1 80 ? 0.984 -9.844 6.825 1.00 98.81 80 HIS A N 1
ATOM 677 C CA . HIS A 1 80 ? -0.067 -10.858 6.730 1.00 98.81 80 HIS A CA 1
ATOM 678 C C . HIS A 1 80 ? -0.112 -11.756 7.971 1.00 98.81 80 HIS A C 1
ATOM 680 O O . HIS A 1 80 ? -1.181 -11.954 8.540 1.00 98.81 80 HIS A O 1
ATOM 686 N N . ASP A 1 81 ? 1.038 -12.265 8.417 1.00 98.81 81 ASP A N 1
ATOM 687 C CA . ASP A 1 81 ? 1.117 -13.182 9.556 1.00 98.81 81 ASP A CA 1
ATOM 688 C C . ASP A 1 81 ? 0.570 -12.532 10.847 1.00 98.81 81 ASP A C 1
ATOM 690 O O . ASP A 1 81 ? -0.076 -13.204 11.650 1.00 98.81 81 ASP A O 1
ATOM 694 N N . MET A 1 82 ? 0.772 -11.219 11.037 1.00 98.75 82 MET A N 1
ATOM 695 C CA . MET A 1 82 ? 0.234 -10.479 12.188 1.00 98.75 82 MET A CA 1
ATOM 696 C C . MET A 1 82 ? -1.228 -10.035 12.001 1.00 98.75 82 MET A C 1
ATOM 698 O O . MET A 1 82 ? -1.993 -10.005 12.967 1.00 98.75 82 MET A O 1
ATOM 702 N N . PHE A 1 83 ? -1.638 -9.693 10.778 1.00 98.75 83 PHE A N 1
ATOM 703 C CA . PHE A 1 83 ? -2.967 -9.160 10.468 1.00 98.75 83 PHE A CA 1
ATOM 704 C C . PHE A 1 83 ? -3.629 -9.913 9.298 1.00 98.75 83 PHE A C 1
ATOM 706 O O . PHE A 1 83 ? -3.952 -9.296 8.281 1.00 98.75 83 PHE A O 1
ATOM 713 N N . PRO A 1 84 ? -3.934 -11.219 9.438 1.00 98.50 84 PRO A N 1
ATOM 714 C CA . PRO A 1 84 ? -4.346 -12.074 8.313 1.00 98.50 84 PRO A CA 1
ATOM 715 C C . PRO A 1 84 ? -5.686 -11.675 7.677 1.00 98.50 84 PRO A C 1
ATOM 717 O O . PRO A 1 84 ? -5.984 -12.048 6.546 1.00 98.50 84 PRO A O 1
ATOM 720 N N . ASN A 1 85 ? -6.495 -10.881 8.387 1.00 98.31 85 ASN A N 1
ATOM 721 C CA . ASN A 1 85 ? -7.773 -10.351 7.901 1.00 98.31 85 ASN A CA 1
ATOM 722 C C . ASN A 1 85 ? -7.642 -9.016 7.141 1.00 98.31 85 ASN A C 1
ATOM 724 O O . ASN A 1 85 ? -8.654 -8.454 6.715 1.00 98.31 85 ASN A O 1
ATOM 728 N N . LYS A 1 86 ? -6.430 -8.464 7.013 1.00 98.69 86 LYS A N 1
ATOM 729 C CA . LYS A 1 86 ? -6.152 -7.243 6.247 1.00 98.69 86 LYS A CA 1
ATOM 730 C C . LYS A 1 86 ? -5.508 -7.593 4.917 1.00 98.69 86 LYS A C 1
ATOM 732 O O . LYS A 1 86 ? -4.760 -8.556 4.797 1.00 98.69 86 LYS A O 1
ATOM 737 N N . ASN A 1 87 ? -5.862 -6.817 3.900 1.00 98.69 87 ASN A N 1
ATOM 738 C CA . ASN A 1 87 ? -5.423 -7.071 2.535 1.00 98.69 87 ASN A CA 1
ATOM 739 C C . ASN A 1 87 ? -4.066 -6.423 2.277 1.00 98.69 87 ASN A C 1
ATOM 741 O O . ASN A 1 87 ? -3.736 -5.400 2.873 1.00 98.69 87 ASN A O 1
ATOM 745 N N . LEU A 1 88 ? -3.317 -7.006 1.351 1.00 98.88 88 LEU A N 1
ATOM 746 C CA . LEU A 1 88 ? -2.047 -6.487 0.868 1.00 98.88 88 LEU A CA 1
ATOM 747 C C . LEU A 1 88 ? -2.185 -6.195 -0.621 1.00 98.88 88 LEU A C 1
ATOM 749 O O . LEU A 1 88 ? -2.757 -7.000 -1.362 1.00 98.88 88 LEU A O 1
ATOM 753 N N . ILE A 1 89 ? -1.705 -5.035 -1.047 1.00 98.69 89 ILE A N 1
ATOM 754 C CA . ILE A 1 89 ? -1.774 -4.585 -2.434 1.00 98.69 89 ILE A CA 1
ATOM 755 C C . ILE A 1 89 ? -0.470 -3.887 -2.791 1.00 98.69 89 ILE A C 1
ATOM 757 O O . ILE A 1 89 ? -0.044 -2.971 -2.096 1.00 98.69 89 ILE A O 1
ATOM 761 N N . PHE A 1 90 ? 0.164 -4.341 -3.865 1.00 98.75 90 PHE A N 1
ATOM 762 C CA . PHE A 1 90 ? 1.281 -3.620 -4.447 1.00 98.75 90 PHE A CA 1
ATOM 763 C C . PHE A 1 90 ? 0.700 -2.483 -5.282 1.00 98.75 90 PHE A C 1
ATOM 765 O O . PHE A 1 90 ? -0.005 -2.745 -6.259 1.00 98.75 90 PHE A O 1
ATOM 772 N N . THR A 1 91 ? 0.907 -1.249 -4.837 1.00 98.56 91 THR A N 1
ATOM 773 C CA . THR A 1 91 ? 0.222 -0.065 -5.374 1.00 98.56 91 THR A CA 1
ATOM 774 C C . THR A 1 91 ? 1.032 0.665 -6.426 1.00 98.56 91 THR A C 1
ATOM 776 O O . THR A 1 91 ? 0.431 1.346 -7.252 1.00 98.56 91 THR A O 1
ATOM 779 N N . GLU A 1 92 ? 2.355 0.508 -6.413 1.00 98.06 92 GLU A N 1
ATOM 780 C CA . GLU A 1 92 ? 3.230 1.213 -7.338 1.00 98.06 92 GLU A CA 1
ATOM 781 C C . GLU A 1 92 ? 4.623 0.573 -7.435 1.00 98.06 92 GLU A C 1
ATOM 783 O O . GLU A 1 92 ? 5.281 0.274 -6.434 1.00 98.06 92 GLU A O 1
ATOM 788 N N . GLY A 1 93 ? 5.111 0.460 -8.667 1.00 96.19 93 GLY A N 1
ATOM 789 C CA . GLY A 1 93 ? 6.526 0.341 -8.990 1.00 96.19 93 GLY A CA 1
ATOM 790 C C . GLY A 1 93 ? 6.765 0.730 -10.437 1.00 96.19 93 GLY A C 1
ATOM 791 O O . GLY A 1 93 ? 5.855 0.678 -11.259 1.00 96.19 93 GLY A O 1
ATOM 792 N N . CYS A 1 94 ? 7.993 1.127 -10.745 1.00 94.62 94 CYS A N 1
ATOM 793 C CA . CYS A 1 94 ? 8.413 1.442 -12.100 1.00 94.62 94 CYS A CA 1
ATOM 794 C C . CYS A 1 94 ? 9.879 1.091 -12.333 1.00 94.62 94 CYS A C 1
ATOM 796 O O . CYS A 1 94 ? 10.650 0.903 -11.386 1.00 94.62 94 CYS A O 1
ATOM 798 N N . GLN A 1 95 ? 10.254 1.037 -13.609 1.00 91.50 95 GLN A N 1
ATOM 799 C CA . GLN A 1 95 ? 11.647 1.131 -14.011 1.00 91.50 95 GLN A CA 1
ATOM 800 C C . GLN A 1 95 ? 12.131 2.580 -13.902 1.00 91.50 95 GLN A C 1
ATOM 802 O O . GLN A 1 95 ? 11.577 3.482 -14.528 1.00 91.50 95 GLN A O 1
ATOM 807 N N . GLU A 1 96 ? 13.193 2.779 -13.130 1.00 90.75 96 GLU A N 1
ATOM 808 C CA . GLU A 1 96 ? 13.817 4.075 -12.892 1.00 90.75 96 GLU A CA 1
ATOM 809 C C . GLU A 1 96 ? 14.779 4.462 -14.023 1.00 90.75 96 GLU A C 1
ATOM 811 O O . GLU A 1 96 ? 15.327 3.604 -14.731 1.00 90.75 96 GLU A O 1
ATOM 816 N N . ASN A 1 97 ? 15.066 5.762 -14.126 1.00 89.19 97 ASN A N 1
ATOM 817 C CA . ASN A 1 97 ? 15.993 6.338 -15.111 1.00 89.19 97 ASN A CA 1
ATOM 818 C C . ASN A 1 97 ? 15.534 6.174 -16.573 1.00 89.19 97 ASN A C 1
ATOM 820 O O . ASN A 1 97 ? 16.346 5.890 -17.454 1.00 89.19 97 ASN A O 1
ATOM 824 N N . GLY A 1 98 ? 14.235 6.353 -16.824 1.00 87.00 98 GLY A N 1
ATOM 825 C CA . GLY A 1 98 ? 13.675 6.374 -18.176 1.00 87.00 98 GLY A CA 1
ATOM 826 C C . GLY A 1 98 ? 13.424 4.985 -18.777 1.00 87.00 98 GLY A C 1
ATOM 827 O O . GLY A 1 98 ? 13.463 3.980 -18.067 1.00 87.00 98 GLY A O 1
ATOM 828 N N . PRO A 1 99 ? 13.111 4.902 -20.083 1.00 88.00 99 PRO A N 1
ATOM 829 C CA . PRO A 1 99 ? 12.821 3.640 -20.760 1.00 88.00 99 PRO A CA 1
ATOM 830 C C . PRO A 1 99 ? 14.094 2.841 -21.098 1.00 88.00 99 PRO A C 1
ATOM 832 O O . PRO A 1 99 ? 15.006 3.330 -21.759 1.00 88.00 99 PRO A O 1
ATOM 835 N N . HIS A 1 100 ? 14.124 1.555 -20.729 1.00 89.56 100 HIS A N 1
ATOM 836 C CA . HIS A 1 100 ? 15.225 0.622 -21.035 1.00 89.56 100 HIS A CA 1
ATOM 837 C C . HIS A 1 100 ? 14.848 -0.267 -22.228 1.00 89.56 100 HIS A C 1
ATOM 839 O O . HIS A 1 100 ? 14.609 -1.468 -22.087 1.00 89.56 100 HIS A O 1
ATOM 845 N N . ILE A 1 101 ? 14.713 0.344 -23.410 1.00 90.38 101 ILE A N 1
ATOM 846 C CA . ILE A 1 101 ? 14.173 -0.315 -24.611 1.00 90.38 101 ILE A CA 1
ATOM 847 C C . ILE A 1 101 ? 15.006 -1.554 -24.977 1.00 90.38 101 ILE A C 1
ATOM 849 O O . ILE A 1 101 ? 16.211 -1.470 -25.199 1.00 90.38 101 ILE A O 1
ATOM 853 N N . GLY A 1 102 ? 14.339 -2.708 -25.073 1.00 92.69 102 GLY A N 1
ATOM 854 C CA . GLY A 1 102 ? 14.963 -3.984 -25.440 1.00 92.69 102 GLY A CA 1
ATOM 855 C C . GLY A 1 102 ? 15.656 -4.729 -24.293 1.00 92.69 102 GLY A C 1
ATOM 856 O O . GLY A 1 102 ? 16.235 -5.784 -24.542 1.00 92.69 102 GLY A O 1
ATOM 857 N N . SER A 1 103 ? 15.594 -4.225 -23.055 1.00 95.00 103 SER A N 1
ATOM 858 C CA . SER A 1 103 ? 16.167 -4.902 -21.886 1.00 95.00 103 SER A CA 1
ATOM 859 C C . SER A 1 103 ? 15.318 -6.098 -21.442 1.00 95.00 103 SER A C 1
ATOM 861 O O . SER A 1 103 ? 14.130 -5.955 -21.148 1.00 95.00 103 SER A O 1
ATOM 863 N N . TRP A 1 104 ? 15.936 -7.279 -21.362 1.00 96.81 104 TRP A N 1
ATOM 864 C CA . TRP A 1 104 ? 15.305 -8.484 -20.815 1.00 96.81 104 TRP A CA 1
ATOM 865 C C . TRP A 1 104 ? 15.253 -8.463 -19.281 1.00 96.81 104 TRP A C 1
ATOM 867 O O . TRP A 1 104 ? 14.241 -8.850 -18.695 1.00 96.81 104 TRP A O 1
ATOM 877 N N . ASP A 1 105 ? 16.296 -7.922 -18.645 1.00 96.19 105 ASP A N 1
ATOM 878 C CA . ASP A 1 105 ? 16.437 -7.820 -17.186 1.00 96.19 105 ASP A CA 1
ATOM 879 C C . ASP A 1 105 ? 15.245 -7.095 -16.541 1.00 96.19 105 ASP A C 1
ATOM 881 O O . ASP A 1 105 ? 14.816 -7.429 -15.436 1.00 96.19 105 ASP A O 1
ATOM 885 N N . LEU A 1 106 ? 14.654 -6.135 -17.260 1.00 94.31 106 LEU A N 1
ATOM 886 C CA . LEU A 1 106 ? 13.440 -5.442 -16.838 1.00 94.31 106 LEU A CA 1
ATOM 887 C C . LEU A 1 106 ? 12.254 -6.407 -16.678 1.00 94.31 106 LEU A C 1
ATOM 889 O O . LEU A 1 106 ? 11.558 -6.382 -15.662 1.00 94.31 106 LEU A O 1
ATOM 893 N N . GLY A 1 107 ? 12.042 -7.284 -17.661 1.00 96.06 107 GLY A N 1
ATOM 894 C CA . GLY A 1 107 ? 10.997 -8.304 -17.602 1.00 96.06 107 GLY A CA 1
ATOM 895 C C . GLY A 1 107 ? 11.217 -9.279 -16.445 1.00 96.06 107 GLY A C 1
ATOM 896 O O . GLY A 1 107 ? 10.271 -9.611 -15.730 1.00 96.06 107 GLY A O 1
ATOM 897 N N . GLU A 1 108 ? 12.467 -9.683 -16.208 1.00 97.69 108 GLU A N 1
ATOM 898 C CA . GLU A 1 108 ? 12.827 -10.566 -15.093 1.00 97.69 108 GLU A CA 1
ATOM 899 C C . GLU A 1 108 ? 12.624 -9.902 -13.728 1.00 97.69 108 GLU A C 1
ATOM 901 O O . GLU A 1 108 ? 12.112 -10.545 -12.808 1.00 97.69 108 GLU A O 1
ATOM 906 N N . ARG A 1 109 ? 12.940 -8.608 -13.593 1.00 96.25 109 ARG A N 1
ATOM 907 C CA . ARG A 1 109 ? 12.685 -7.827 -12.373 1.00 96.25 109 ARG A CA 1
ATOM 908 C C . ARG A 1 109 ? 11.191 -7.751 -12.056 1.00 96.25 109 ARG A C 1
ATOM 910 O O . ARG A 1 109 ? 10.791 -8.056 -10.930 1.00 96.25 109 ARG A O 1
ATOM 917 N N . TYR A 1 110 ? 10.362 -7.403 -13.044 1.00 97.75 110 TYR A N 1
ATOM 918 C CA . TYR A 1 110 ? 8.902 -7.378 -12.891 1.00 97.75 110 TYR A CA 1
ATOM 919 C C . TYR A 1 110 ? 8.365 -8.762 -12.508 1.00 97.75 110 TYR A C 1
ATOM 921 O O . TYR A 1 110 ? 7.651 -8.891 -11.512 1.00 97.75 110 TYR A O 1
ATOM 929 N N . ALA A 1 111 ? 8.754 -9.812 -13.239 1.00 98.25 111 ALA A N 1
ATOM 930 C CA . ALA A 1 111 ? 8.326 -11.179 -12.954 1.00 98.25 111 ALA A CA 1
ATOM 931 C C . ALA A 1 111 ? 8.731 -11.625 -11.540 1.00 98.25 111 ALA A C 1
ATOM 933 O O . ALA A 1 111 ? 7.911 -12.184 -10.811 1.00 98.25 111 ALA A O 1
ATOM 934 N N . THR A 1 112 ? 9.965 -11.325 -11.125 1.00 98.19 112 THR A N 1
ATOM 935 C CA . THR A 1 112 ? 10.480 -11.651 -9.790 1.00 98.19 112 THR A CA 1
ATOM 936 C C . THR A 1 112 ? 9.661 -10.972 -8.699 1.00 98.19 112 THR A C 1
ATOM 938 O O . THR A 1 1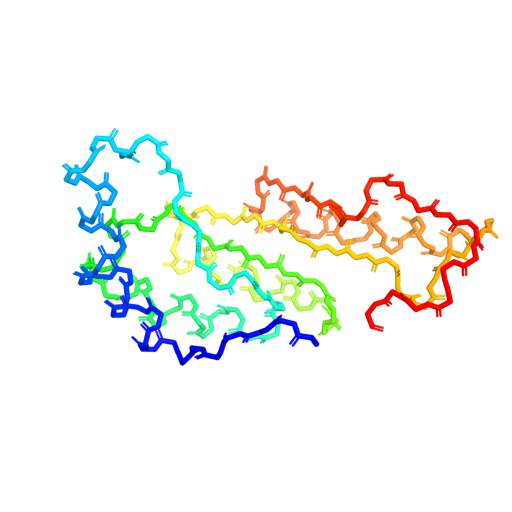12 ? 9.251 -11.654 -7.755 1.00 98.19 112 THR A O 1
ATOM 941 N N . SER A 1 113 ? 9.365 -9.673 -8.826 1.00 98.12 113 SER A N 1
ATOM 942 C CA . SER A 1 113 ? 8.539 -8.971 -7.834 1.00 98.12 113 SER A CA 1
ATOM 943 C C . SER A 1 113 ? 7.119 -9.520 -7.801 1.00 98.12 113 SER A C 1
ATOM 945 O O . SER A 1 113 ? 6.650 -9.898 -6.731 1.00 98.12 113 SER A O 1
ATOM 947 N N . ILE A 1 114 ? 6.455 -9.632 -8.957 1.00 98.62 114 ILE A N 1
ATOM 948 C CA . ILE A 1 114 ? 5.066 -10.105 -9.050 1.00 98.62 114 ILE A CA 1
ATOM 949 C C . ILE A 1 114 ? 4.930 -11.488 -8.404 1.00 98.62 114 ILE A C 1
ATOM 951 O O . ILE A 1 114 ? 4.064 -11.693 -7.555 1.00 98.62 114 ILE A O 1
ATOM 955 N N . ILE A 1 115 ? 5.807 -12.435 -8.751 1.00 98.75 115 ILE A N 1
ATOM 956 C CA . ILE A 1 115 ? 5.771 -13.794 -8.197 1.00 98.75 115 ILE A CA 1
ATOM 957 C C . ILE A 1 115 ? 5.986 -13.768 -6.681 1.00 98.75 115 ILE A C 1
ATOM 959 O O . ILE A 1 115 ? 5.271 -14.452 -5.945 1.00 98.75 115 ILE A O 1
ATOM 963 N N . ASN A 1 116 ? 6.958 -12.999 -6.191 1.00 98.62 116 ASN A N 1
ATOM 964 C CA . ASN A 1 116 ? 7.264 -12.959 -4.764 1.00 98.62 116 ASN A CA 1
ATOM 965 C C . ASN A 1 116 ? 6.175 -12.280 -3.931 1.00 98.62 116 ASN A C 1
ATOM 967 O O . ASN A 1 116 ? 5.902 -12.752 -2.823 1.00 98.62 116 ASN A O 1
ATOM 971 N N . ASP A 1 117 ? 5.556 -11.220 -4.447 1.00 98.56 117 ASP A N 1
ATOM 972 C CA . ASP A 1 117 ? 4.458 -10.518 -3.787 1.00 98.56 117 ASP A CA 1
ATOM 973 C C . ASP A 1 117 ? 3.198 -11.387 -3.746 1.00 98.56 117 ASP A C 1
ATOM 975 O O . ASP A 1 117 ? 2.598 -11.564 -2.683 1.00 98.56 117 ASP A O 1
ATOM 979 N N . LEU A 1 118 ? 2.803 -11.980 -4.879 1.00 98.56 118 LEU A N 1
ATOM 980 C CA . LEU A 1 118 ? 1.606 -12.826 -4.960 1.00 98.56 118 LEU A CA 1
ATOM 981 C C . LEU A 1 118 ? 1.732 -14.082 -4.084 1.00 98.56 118 LEU A C 1
ATOM 983 O O . LEU A 1 118 ? 0.765 -14.484 -3.438 1.00 98.56 118 LEU A O 1
ATOM 987 N N . ASN A 1 119 ? 2.936 -14.656 -3.970 1.00 98.69 119 ASN A N 1
ATOM 988 C CA . ASN A 1 119 ? 3.217 -15.762 -3.044 1.00 98.69 119 ASN A CA 1
ATOM 989 C C . ASN A 1 119 ? 3.248 -15.342 -1.562 1.00 98.69 119 ASN A C 1
ATOM 991 O O . ASN A 1 119 ? 3.427 -16.187 -0.683 1.00 98.69 119 ASN A O 1
ATOM 995 N N . ARG A 1 120 ? 3.066 -14.052 -1.262 1.00 98.56 120 ARG A N 1
ATOM 996 C CA . ARG A 1 120 ? 3.009 -13.491 0.094 1.00 98.56 120 ARG A CA 1
ATOM 997 C C . ARG A 1 120 ? 1.712 -12.725 0.341 1.00 98.56 120 ARG A C 1
ATOM 999 O O . ARG A 1 120 ? 1.697 -11.726 1.052 1.00 98.56 120 ARG A O 1
ATOM 1006 N N . TRP A 1 121 ? 0.612 -13.267 -0.184 1.00 98.69 121 TRP A N 1
ATOM 1007 C CA . TRP A 1 121 ? -0.769 -12.837 0.085 1.00 98.69 121 TRP A CA 1
ATOM 1008 C C . TRP A 1 121 ? -1.177 -11.496 -0.524 1.00 98.69 121 TRP A C 1
ATOM 1010 O O . TRP A 1 121 ? -2.299 -11.031 -0.294 1.00 98.69 121 TRP A O 1
ATOM 1020 N N . THR A 1 122 ? -0.313 -10.887 -1.332 1.00 98.69 122 THR A N 1
ATOM 1021 C CA . THR A 1 122 ? -0.670 -9.704 -2.108 1.00 98.69 122 THR A CA 1
ATOM 1022 C C . THR A 1 122 ? -1.776 -10.048 -3.096 1.00 98.69 122 THR A C 1
ATOM 1024 O O . THR A 1 122 ? -1.715 -11.049 -3.807 1.00 98.69 122 THR A O 1
ATOM 1027 N N . ARG A 1 123 ? -2.827 -9.226 -3.121 1.00 98.19 123 ARG A N 1
ATOM 1028 C CA . ARG A 1 123 ? -4.061 -9.500 -3.874 1.00 98.19 123 ARG A CA 1
ATOM 1029 C C . ARG A 1 123 ? -4.140 -8.782 -5.215 1.00 98.19 123 ARG A C 1
ATOM 1031 O O . ARG A 1 123 ? -4.991 -9.135 -6.025 1.00 98.19 123 ARG A O 1
ATOM 1038 N N . ALA A 1 124 ? -3.310 -7.766 -5.424 1.00 98.12 124 ALA A N 1
ATOM 1039 C CA . ALA A 1 124 ? -3.242 -6.997 -6.658 1.00 98.12 124 ALA A CA 1
ATOM 1040 C C . ALA A 1 124 ? -1.857 -6.359 -6.816 1.00 98.12 124 ALA A C 1
ATOM 1042 O O . ALA A 1 124 ? -1.172 -6.116 -5.820 1.00 98.12 124 ALA A O 1
ATOM 1043 N N . TRP A 1 125 ? -1.482 -6.112 -8.070 1.00 98.38 125 TRP A N 1
ATOM 1044 C CA . TRP A 1 125 ? -0.198 -5.547 -8.465 1.00 98.38 125 TRP A CA 1
ATOM 1045 C C . TRP A 1 125 ? -0.436 -4.470 -9.521 1.00 98.38 125 TRP A C 1
ATOM 1047 O O . TRP A 1 125 ? -1.016 -4.762 -10.569 1.00 98.38 125 TRP A O 1
ATOM 1057 N N . LEU A 1 126 ? -0.065 -3.232 -9.204 1.00 98.25 126 LEU A N 1
ATOM 1058 C CA . LEU A 1 126 ? -0.273 -2.061 -10.045 1.00 98.25 126 LEU A CA 1
ATOM 1059 C C . LEU A 1 126 ? 1.079 -1.479 -10.469 1.00 98.25 126 LEU A C 1
ATOM 1061 O O . LEU A 1 126 ? 1.899 -1.120 -9.629 1.00 98.25 126 LEU A O 1
ATOM 1065 N N . ASP A 1 127 ? 1.285 -1.411 -11.782 1.00 97.06 127 ASP A N 1
ATOM 1066 C CA . ASP A 1 127 ? 2.394 -0.669 -12.386 1.00 97.06 127 ASP A CA 1
ATOM 1067 C C . ASP A 1 127 ? 2.140 0.843 -12.290 1.00 97.06 127 ASP A C 1
ATOM 1069 O O . ASP A 1 127 ? 1.004 1.270 -12.069 1.00 97.06 127 ASP A O 1
ATOM 1073 N N . TRP A 1 128 ? 3.185 1.649 -12.473 1.00 95.88 128 TRP A N 1
ATOM 1074 C CA . TRP A 1 128 ? 3.094 3.097 -12.292 1.00 95.88 128 TRP A CA 1
ATOM 1075 C C . TRP A 1 128 ? 2.489 3.837 -13.494 1.00 95.88 128 TRP A C 1
ATOM 1077 O O . TRP A 1 128 ? 1.300 4.157 -13.518 1.00 95.88 128 TRP A O 1
ATOM 1087 N N . ASN A 1 129 ? 3.298 4.122 -14.516 1.00 93.69 129 ASN A N 1
ATOM 1088 C CA . ASN A 1 129 ? 2.855 4.839 -15.708 1.00 93.69 129 ASN A CA 1
ATOM 1089 C C . ASN A 1 129 ? 2.452 3.842 -16.790 1.00 93.69 129 ASN A C 1
ATOM 1091 O O . ASN A 1 129 ? 3.289 3.084 -17.266 1.00 93.69 129 ASN A O 1
ATOM 1095 N N . LEU A 1 130 ? 1.198 3.899 -17.246 1.00 93.56 130 LEU A N 1
ATOM 1096 C CA . LEU A 1 130 ? 0.724 3.020 -18.323 1.00 93.56 130 LEU A CA 1
ATOM 1097 C C . LEU A 1 130 ? 1.509 3.207 -19.628 1.00 93.56 130 LEU A C 1
ATOM 1099 O O . LEU A 1 130 ? 1.740 2.244 -20.354 1.00 93.56 130 LEU A O 1
ATOM 1103 N N . ILE A 1 131 ? 1.851 4.456 -19.957 1.00 91.81 131 ILE A N 1
ATOM 1104 C CA . ILE A 1 131 ? 2.573 4.837 -21.174 1.00 91.81 131 ILE A CA 1
ATOM 1105 C C . ILE A 1 131 ? 3.432 6.061 -20.852 1.00 91.81 131 ILE A C 1
ATOM 1107 O O . ILE A 1 131 ? 2.983 6.967 -20.150 1.00 91.81 131 ILE A O 1
ATOM 1111 N N . LEU A 1 132 ? 4.642 6.095 -21.407 1.00 90.75 132 LEU A N 1
ATOM 1112 C CA . LEU A 1 132 ? 5.551 7.238 -21.394 1.00 90.75 132 LEU A CA 1
ATOM 1113 C C . LEU A 1 132 ? 6.073 7.503 -22.808 1.00 90.75 132 LEU A C 1
ATOM 1115 O O . LEU A 1 132 ? 5.964 6.645 -23.687 1.00 90.75 132 LEU A O 1
ATOM 1119 N N . ASP A 1 133 ? 6.635 8.690 -23.024 1.00 88.44 133 ASP A N 1
ATOM 1120 C CA . ASP A 1 133 ? 7.398 8.967 -24.237 1.00 88.44 133 ASP A CA 1
ATOM 1121 C C . ASP A 1 133 ? 8.817 8.367 -24.168 1.00 88.44 133 ASP A C 1
ATOM 1123 O O . ASP A 1 133 ? 9.314 7.980 -23.111 1.00 88.44 133 ASP A O 1
ATOM 1127 N N . GLU A 1 134 ? 9.473 8.269 -25.325 1.00 85.56 134 GLU A N 1
ATOM 1128 C CA . GLU A 1 134 ? 10.801 7.654 -25.462 1.00 85.56 134 GLU A CA 1
ATOM 1129 C C . GLU A 1 134 ? 11.948 8.494 -24.868 1.00 85.56 134 GLU A C 1
ATOM 1131 O O . GLU A 1 134 ? 13.079 8.018 -24.807 1.00 85.56 134 GLU A O 1
ATOM 1136 N N . LYS A 1 135 ? 11.692 9.749 -24.479 1.00 81.19 135 LYS A N 1
ATOM 1137 C CA . LYS A 1 135 ? 12.699 10.746 -24.078 1.00 81.19 135 LYS A CA 1
ATOM 1138 C C . LYS A 1 135 ? 12.531 11.213 -22.633 1.00 81.19 135 LYS A C 1
ATOM 1140 O O . LYS A 1 135 ?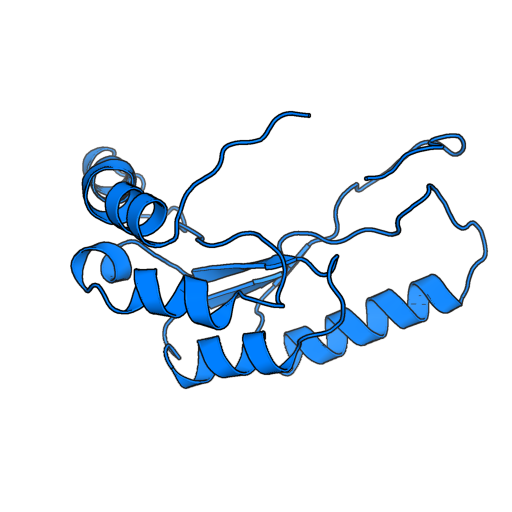 13.085 12.244 -22.253 1.00 81.19 135 LYS A O 1
ATOM 1145 N N . VAL A 1 136 ? 11.765 10.485 -21.824 1.00 76.88 136 VAL A N 1
ATOM 1146 C CA . VAL A 1 136 ? 11.679 10.768 -20.394 1.00 76.88 136 VAL A CA 1
ATOM 1147 C C . VAL A 1 136 ? 13.008 10.388 -19.747 1.00 76.88 136 VAL A C 1
ATOM 1149 O O . VAL A 1 136 ? 13.250 9.230 -19.420 1.00 76.88 136 VAL A O 1
ATOM 1152 N N . ASP A 1 137 ? 13.863 11.389 -19.550 1.00 64.06 137 ASP A N 1
ATOM 1153 C CA . ASP A 1 137 ? 15.189 11.219 -18.947 1.00 64.06 137 ASP A CA 1
ATOM 1154 C C . ASP A 1 137 ? 15.130 11.069 -17.412 1.00 64.06 137 ASP A C 1
ATOM 1156 O O . ASP A 1 137 ? 16.122 10.694 -16.787 1.00 64.06 137 ASP A O 1
ATOM 1160 N N . GLN A 1 138 ? 13.982 11.366 -16.785 1.00 61.84 138 GLN A N 1
ATOM 1161 C CA . GLN A 1 138 ? 13.792 11.290 -15.333 1.00 61.84 138 GLN A CA 1
ATOM 1162 C C . GLN A 1 138 ? 12.442 10.666 -14.970 1.00 61.84 138 GLN A C 1
ATOM 1164 O O . GLN A 1 138 ? 11.389 11.289 -15.107 1.00 61.84 138 GLN A O 1
ATOM 1169 N N . ILE A 1 139 ? 12.500 9.431 -14.475 1.00 66.44 139 ILE A N 1
ATOM 1170 C CA . ILE A 1 139 ? 11.417 8.770 -13.745 1.00 66.44 139 ILE A CA 1
ATOM 1171 C C . ILE A 1 139 ? 12.000 8.461 -12.368 1.00 66.44 139 ILE A C 1
ATOM 1173 O O . ILE A 1 139 ? 12.925 7.647 -12.282 1.00 66.44 139 ILE A O 1
ATOM 1177 N N . MET A 1 140 ? 11.426 9.134 -11.363 1.00 62.66 140 MET A N 1
ATOM 1178 C CA . MET A 1 140 ? 11.885 9.280 -9.972 1.00 62.66 140 MET A CA 1
ATOM 1179 C C . MET A 1 140 ? 13.157 10.100 -9.750 1.00 62.66 140 MET A C 1
ATOM 1181 O O . MET A 1 140 ? 14.168 9.879 -10.448 1.00 62.66 140 MET A O 1
#

Mean predicted aligned error: 3.22 Å

Solvent-accessible surface area (backbone atoms only — not comparable to full-atom values): 8010 Å² total; per-residue (Å²): 135,92,81,81,95,67,55,49,65,53,49,26,47,40,37,38,73,44,54,36,52,49,32,55,78,67,76,41,69,86,60,77,39,66,44,86,66,36,42,27,75,56,40,34,65,44,49,49,59,22,55,70,36,69,70,25,33,78,51,50,45,28,42,28,25,25,52,89,67,51,78,47,56,66,32,49,36,53,39,35,77,76,38,73,93,44,44,34,32,38,60,36,41,75,74,64,68,23,80,67,86,90,52,62,66,60,56,52,52,52,51,52,51,54,55,52,40,49,76,37,66,30,78,48,80,36,70,59,76,94,73,79,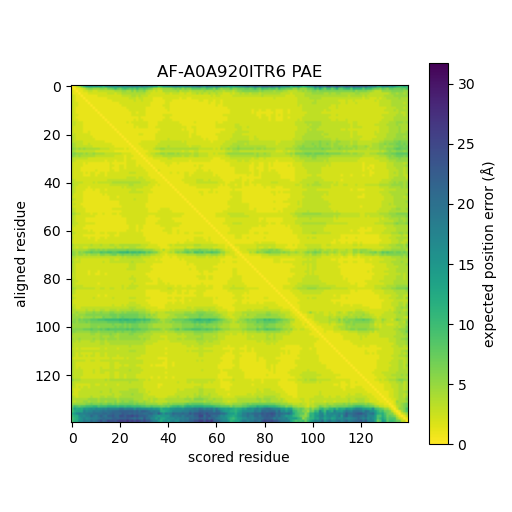68,96,77,45,75,71,38,130